Protein AF-A0A7Y3MHL7-F1 (afdb_monomer_lite)

Secondary structure (DSSP, 8-state):
-------TTTTHHHHHSSGGGHHHHHHHTTTT--HHHHTSPP------

Sequence (48 aa):
MSNKKPNPRQYSSIIVDGDSRAASRAMLRPVGFGDADFRKPQIGIAST

Foldseek 3Di:
DDPDDDDLAPPLCVQCPDPVNVVSVVVVVVVPDDPVCSVPRDDDDDDD

pLDDT: mean 86.67, std 9.39, range [49.25, 94.38]

Radius of gyration: 13.08 Å; chains: 1; bounding box: 27×39×30 Å

Structure (mmCIF, N/CA/C/O backbone):
data_AF-A0A7Y3MHL7-F1
#
_entry.id   AF-A0A7Y3MHL7-F1
#
loop_
_atom_site.group_PDB
_atom_site.id
_atom_site.type_symbol
_atom_site.label_atom_id
_atom_site.label_alt_id
_atom_site.label_comp_id
_atom_site.label_asym_id
_atom_site.label_entity_id
_atom_site.label_seq_id
_atom_site.pdbx_PDB_ins_code
_atom_site.Cartn_x
_atom_site.Cartn_y
_atom_site.Cartn_z
_atom_site.occupancy
_atom_site.B_iso_or_equiv
_atom_site.auth_seq_id
_atom_site.auth_comp_id
_atom_site.auth_asym_id
_atom_site.auth_atom_id
_atom_site.pdbx_PDB_model_num
ATOM 1 N N . MET A 1 1 ? -15.970 27.936 -3.362 1.00 49.25 1 MET A N 1
ATOM 2 C CA . MET A 1 1 ? -15.263 27.035 -2.425 1.00 49.25 1 MET A CA 1
ATOM 3 C C . MET A 1 1 ? -15.138 25.677 -3.096 1.00 49.25 1 MET A C 1
ATOM 5 O O . MET A 1 1 ? -16.152 25.133 -3.508 1.00 49.25 1 MET A O 1
ATOM 9 N N . SER A 1 2 ? -13.915 25.199 -3.343 1.00 52.47 2 SER A N 1
ATOM 10 C CA . SER A 1 2 ? -13.690 23.966 -4.111 1.00 52.47 2 SER A CA 1
ATOM 11 C C . SER A 1 2 ? -14.158 22.754 -3.303 1.00 52.47 2 SER A C 1
ATOM 13 O O . SER A 1 2 ? -13.644 22.500 -2.215 1.00 52.47 2 SER A O 1
ATOM 15 N N . ASN A 1 3 ? -15.154 22.032 -3.818 1.00 63.06 3 ASN A N 1
ATOM 16 C CA . ASN A 1 3 ? -15.671 20.804 -3.224 1.00 63.06 3 ASN A CA 1
ATOM 17 C C . ASN A 1 3 ? -14.639 19.677 -3.419 1.00 63.06 3 ASN A C 1
ATOM 19 O O . ASN A 1 3 ? -14.698 18.913 -4.385 1.00 63.06 3 ASN A O 1
ATOM 23 N N . LYS A 1 4 ? -13.626 19.625 -2.548 1.00 70.44 4 LYS A N 1
ATOM 24 C CA . LYS A 1 4 ? -12.557 18.626 -2.618 1.00 70.44 4 LYS A CA 1
ATOM 25 C C . LYS A 1 4 ? -13.096 17.304 -2.078 1.00 70.44 4 LYS A C 1
ATOM 27 O O . LYS A 1 4 ? -13.181 17.112 -0.869 1.00 70.44 4 LYS A O 1
ATOM 32 N N . LYS A 1 5 ? -13.474 16.396 -2.982 1.00 77.06 5 LYS A N 1
ATOM 33 C CA . LYS A 1 5 ? -13.860 15.031 -2.604 1.00 77.06 5 LYS A CA 1
ATOM 34 C C . LYS A 1 5 ? -12.725 14.401 -1.776 1.00 77.06 5 LYS A C 1
ATOM 36 O O . LYS A 1 5 ? -11.565 14.515 -2.190 1.00 77.06 5 LYS A O 1
ATOM 41 N N . PRO A 1 6 ? -13.021 13.769 -0.626 1.00 80.25 6 PRO A N 1
ATOM 42 C CA . PRO A 1 6 ? -11.996 13.130 0.189 1.00 80.25 6 PRO A CA 1
ATOM 43 C C . PRO A 1 6 ? -11.290 12.044 -0.631 1.00 80.25 6 PRO A C 1
ATOM 45 O O . PRO A 1 6 ? -11.944 11.218 -1.267 1.00 80.25 6 PRO A O 1
ATOM 48 N N . ASN A 1 7 ? -9.954 12.076 -0.654 1.00 85.25 7 ASN A N 1
ATOM 49 C CA . ASN A 1 7 ? -9.153 11.064 -1.336 1.00 85.25 7 ASN A CA 1
ATOM 50 C C . ASN A 1 7 ? -8.989 9.855 -0.400 1.00 85.25 7 ASN A C 1
ATOM 52 O O . ASN A 1 7 ? -8.242 9.959 0.575 1.00 85.25 7 ASN A O 1
ATOM 56 N N . PRO A 1 8 ? -9.606 8.698 -0.696 1.00 85.94 8 PRO A N 1
ATOM 57 C CA . PRO A 1 8 ? -9.529 7.527 0.175 1.00 85.94 8 PRO A CA 1
ATOM 58 C C . PRO A 1 8 ? -8.107 6.947 0.283 1.00 85.94 8 PRO A C 1
ATOM 60 O O . PRO A 1 8 ? -7.825 6.193 1.206 1.00 85.94 8 PRO A O 1
ATOM 63 N N . ARG A 1 9 ? -7.191 7.304 -0.629 1.00 90.50 9 ARG A N 1
ATOM 64 C CA . ARG A 1 9 ? -5.796 6.833 -0.651 1.00 90.50 9 ARG A CA 1
ATOM 65 C C . ARG A 1 9 ? -4.793 7.825 -0.071 1.00 90.50 9 ARG A C 1
ATOM 67 O O . ARG A 1 9 ? -3.602 7.594 -0.223 1.00 90.50 9 ARG A O 1
ATOM 74 N N . GLN A 1 10 ? -5.237 8.902 0.583 1.00 88.56 10 GLN A N 1
ATOM 75 C CA . GLN A 1 10 ? -4.367 9.994 1.048 1.0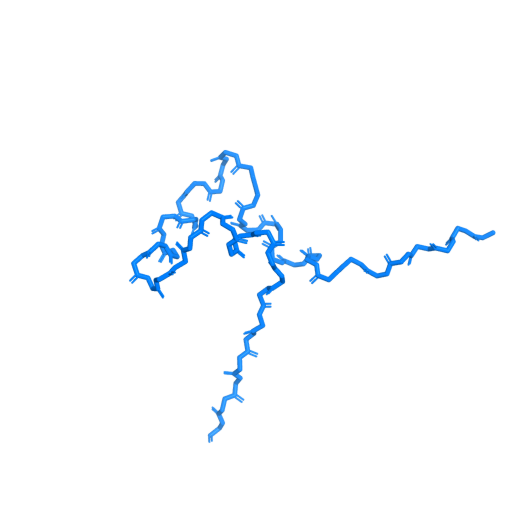0 88.56 10 GLN A CA 1
ATOM 76 C C . GLN A 1 10 ? -3.106 9.521 1.791 1.00 88.56 10 GLN A C 1
ATOM 78 O O . GLN A 1 10 ? -2.043 10.105 1.603 1.00 88.56 10 GLN A O 1
ATOM 83 N N . TYR A 1 11 ? -3.216 8.469 2.607 1.00 88.38 11 TYR A N 1
ATOM 84 C CA . TYR A 1 11 ? -2.095 7.929 3.380 1.00 88.38 11 TYR A CA 1
ATOM 85 C C . TYR A 1 11 ? -1.399 6.759 2.684 1.00 88.38 11 TYR A C 1
ATOM 87 O O . TYR A 1 11 ? -0.171 6.699 2.656 1.00 88.38 11 TYR A O 1
ATOM 95 N N . SER A 1 12 ? -2.161 5.853 2.065 1.00 86.44 12 SER A N 1
ATOM 96 C CA . SER A 1 12 ? -1.594 4.688 1.385 1.00 86.44 12 SER A CA 1
ATOM 97 C C . SER A 1 12 ? -0.764 5.079 0.159 1.00 86.44 12 SER A C 1
ATOM 99 O O . SER A 1 12 ? 0.288 4.492 -0.064 1.00 86.44 12 SER A O 1
ATOM 101 N N . SE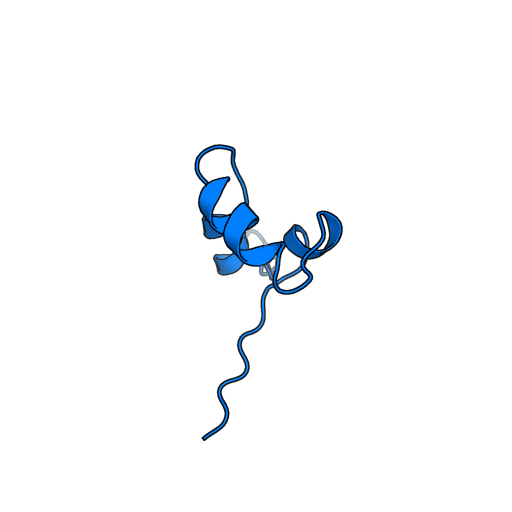R A 1 13 ? -1.171 6.095 -0.616 1.00 86.44 13 SER A N 1
ATOM 102 C CA . SER A 1 13 ? -0.452 6.510 -1.834 1.00 86.44 13 SER A CA 1
ATOM 103 C C . SER A 1 13 ? 0.982 6.961 -1.555 1.00 86.44 13 SER A C 1
ATOM 105 O O . SER A 1 13 ? 1.865 6.727 -2.367 1.00 86.44 13 SER A O 1
ATOM 107 N N . ILE A 1 14 ? 1.243 7.553 -0.386 1.00 89.38 14 ILE A N 1
ATOM 108 C CA . ILE A 1 14 ? 2.564 8.086 -0.008 1.00 89.38 14 ILE A CA 1
ATOM 109 C C . ILE A 1 14 ? 3.629 6.978 0.053 1.00 89.38 14 ILE A C 1
ATOM 111 O O . ILE A 1 14 ? 4.810 7.225 -0.214 1.00 89.38 14 ILE A O 1
ATOM 115 N N . ILE A 1 15 ? 3.213 5.764 0.420 1.00 85.62 15 ILE A N 1
ATOM 116 C CA . ILE A 1 15 ? 4.111 4.634 0.667 1.00 85.62 15 ILE A CA 1
ATOM 117 C C . ILE A 1 15 ? 4.163 3.627 -0.481 1.00 85.62 15 ILE A C 1
ATOM 119 O O . ILE A 1 15 ? 5.117 2.857 -0.520 1.00 85.62 15 ILE A O 1
ATOM 123 N N . VAL A 1 16 ? 3.184 3.615 -1.395 1.00 86.25 16 VAL A N 1
ATOM 124 C CA . VAL A 1 16 ? 3.1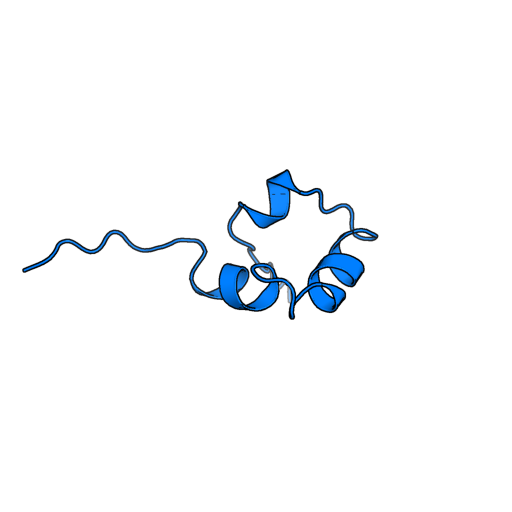69 2.677 -2.535 1.00 86.25 16 VAL A CA 1
ATOM 125 C C . VAL A 1 16 ? 3.401 3.334 -3.890 1.00 86.25 16 VAL A C 1
ATOM 127 O O . VAL A 1 16 ? 3.913 2.661 -4.786 1.00 86.25 16 VAL A O 1
ATOM 130 N N . ASP A 1 17 ? 3.070 4.617 -4.058 1.00 86.00 17 ASP A N 1
ATOM 131 C CA . ASP A 1 17 ? 3.193 5.298 -5.348 1.00 86.00 17 ASP A CA 1
ATOM 132 C C . ASP A 1 17 ? 4.603 5.910 -5.508 1.00 86.00 17 ASP A C 1
ATOM 134 O O . ASP A 1 17 ? 5.175 6.464 -4.568 1.00 86.00 17 ASP A O 1
ATOM 138 N N . GLY A 1 18 ? 5.169 5.807 -6.716 1.00 86.38 18 GLY A N 1
ATOM 139 C CA . GLY A 1 18 ? 6.482 6.360 -7.079 1.00 86.38 18 GLY A CA 1
ATOM 140 C C . GLY A 1 18 ? 7.642 5.357 -7.038 1.00 86.38 18 GLY A C 1
ATOM 141 O O . GLY A 1 18 ? 7.627 4.371 -6.298 1.00 86.38 18 GLY A O 1
ATOM 142 N N . ASP A 1 19 ? 8.672 5.599 -7.846 1.00 86.25 19 ASP A N 1
ATOM 143 C CA . ASP A 1 19 ? 9.794 4.662 -8.024 1.00 86.25 19 ASP A CA 1
ATOM 144 C C . ASP A 1 19 ? 10.645 4.514 -6.761 1.00 86.25 19 ASP A C 1
ATOM 146 O O . ASP A 1 19 ? 11.044 3.407 -6.401 1.00 86.25 19 ASP A O 1
ATOM 150 N N . SER A 1 20 ? 10.805 5.599 -6.000 1.00 89.06 20 SER A N 1
ATOM 151 C CA . SER A 1 20 ? 11.490 5.594 -4.699 1.00 89.06 20 SER A CA 1
ATOM 152 C C . SER A 1 20 ? 10.800 4.721 -3.641 1.00 89.06 20 SER A C 1
ATOM 154 O O . SER A 1 20 ? 11.393 4.412 -2.609 1.00 89.06 20 SER A O 1
ATOM 156 N N . ARG A 1 21 ? 9.554 4.291 -3.887 1.00 89.00 21 ARG A N 1
ATOM 157 C CA . ARG A 1 21 ? 8.760 3.414 -3.013 1.00 89.00 21 ARG A CA 1
ATOM 158 C C . ARG A 1 21 ? 8.747 1.946 -3.459 1.00 89.00 21 ARG A C 1
ATOM 160 O O . ARG A 1 21 ? 7.939 1.157 -2.970 1.00 89.00 21 ARG A O 1
ATOM 167 N N . ALA A 1 22 ? 9.663 1.550 -4.347 1.00 88.94 22 ALA A N 1
ATOM 168 C CA . ALA A 1 22 ? 9.791 0.170 -4.822 1.00 88.94 22 ALA A CA 1
ATOM 169 C C . ALA A 1 22 ? 10.013 -0.848 -3.688 1.00 88.94 22 ALA A C 1
ATOM 171 O O . ALA A 1 22 ? 9.385 -1.905 -3.693 1.00 88.94 22 ALA A O 1
ATOM 172 N N . ALA A 1 23 ? 10.835 -0.514 -2.687 1.00 90.88 23 ALA A N 1
ATOM 173 C CA . ALA A 1 23 ? 11.091 -1.393 -1.542 1.00 90.88 23 ALA A CA 1
ATOM 174 C C . ALA A 1 23 ? 9.817 -1.668 -0.720 1.00 90.88 23 ALA A C 1
ATOM 176 O O . ALA A 1 23 ? 9.524 -2.815 -0.389 1.00 90.88 23 ALA A O 1
ATOM 177 N N . SER A 1 24 ? 9.011 -0.634 -0.461 1.00 89.31 24 SER A N 1
ATOM 178 C CA . SER A 1 24 ? 7.732 -0.773 0.244 1.00 89.31 24 SER A CA 1
ATOM 179 C C . SER A 1 24 ? 6.754 -1.668 -0.519 1.00 89.31 24 SER A C 1
ATOM 181 O O . SER A 1 24 ? 6.118 -2.533 0.077 1.00 89.31 24 SER A O 1
ATOM 183 N N . ARG A 1 25 ? 6.667 -1.521 -1.851 1.00 90.88 25 ARG A N 1
ATOM 184 C CA . ARG A 1 25 ? 5.857 -2.423 -2.688 1.00 90.88 25 ARG A CA 1
ATOM 185 C C . ARG A 1 25 ? 6.378 -3.857 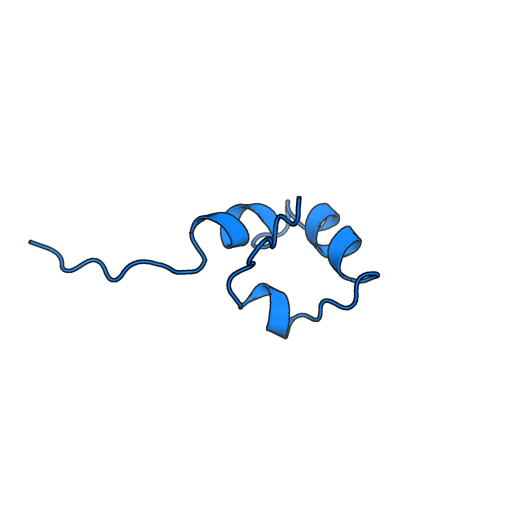-2.653 1.00 90.88 25 ARG A C 1
ATOM 187 O O . ARG A 1 25 ? 5.567 -4.777 -2.593 1.00 90.88 25 ARG A O 1
ATOM 194 N N . ALA A 1 26 ? 7.697 -4.052 -2.674 1.00 91.44 26 ALA A N 1
ATOM 195 C CA . ALA A 1 26 ? 8.311 -5.377 -2.644 1.00 91.44 26 ALA A CA 1
ATOM 196 C C . ALA A 1 26 ? 7.933 -6.158 -1.376 1.00 91.44 26 ALA A C 1
ATOM 198 O O . ALA A 1 26 ? 7.620 -7.338 -1.477 1.00 91.44 26 ALA A O 1
ATOM 199 N N . MET A 1 27 ? 7.859 -5.491 -0.219 1.00 94.06 27 MET A N 1
ATOM 200 C CA . MET A 1 27 ? 7.421 -6.107 1.042 1.00 94.06 27 MET A CA 1
ATOM 201 C C . MET A 1 27 ? 5.937 -6.502 1.050 1.00 94.06 27 MET A C 1
ATOM 203 O O . MET A 1 27 ? 5.554 -7.434 1.751 1.00 94.06 27 MET A O 1
ATOM 207 N N . LEU A 1 28 ? 5.095 -5.829 0.256 1.00 91.38 28 LEU A N 1
ATOM 208 C CA . LEU A 1 28 ? 3.660 -6.122 0.178 1.00 91.38 28 LEU A CA 1
ATOM 209 C C . LEU A 1 28 ? 3.319 -7.262 -0.802 1.00 91.38 28 LEU A C 1
ATOM 211 O O . LEU A 1 28 ? 2.291 -7.920 -0.657 1.00 91.38 28 LEU A O 1
ATOM 215 N N . ARG A 1 29 ? 4.182 -7.554 -1.782 1.00 89.94 29 ARG A N 1
ATOM 216 C CA . ARG A 1 29 ? 3.989 -8.689 -2.704 1.00 89.94 29 ARG A CA 1
ATOM 217 C C . ARG A 1 29 ? 3.878 -10.055 -2.005 1.00 89.94 29 ARG A C 1
ATOM 219 O O . ARG A 1 29 ? 2.930 -10.771 -2.317 1.00 89.94 29 ARG A O 1
ATOM 226 N N . PRO A 1 30 ? 4.768 -10.442 -1.066 1.00 93.75 30 PRO A N 1
ATOM 227 C CA . PRO A 1 30 ? 4.697 -11.754 -0.422 1.00 93.75 30 PRO A CA 1
ATOM 228 C C . PRO A 1 30 ? 3.483 -11.922 0.501 1.00 93.75 30 PRO A C 1
ATOM 230 O O . PRO A 1 30 ? 3.091 -13.052 0.765 1.00 93.75 30 PRO A O 1
ATOM 233 N N . VAL A 1 31 ? 2.850 -10.830 0.951 1.00 90.75 31 VAL A N 1
ATOM 234 C CA . VAL A 1 31 ? 1.584 -10.886 1.711 1.00 90.75 31 VAL A CA 1
ATOM 235 C C . VAL A 1 31 ? 0.344 -10.940 0.805 1.00 90.75 31 VAL A C 1
ATOM 237 O O . VAL A 1 31 ? -0.779 -10.861 1.293 1.00 90.75 31 VAL A O 1
ATOM 240 N N . GLY A 1 32 ? 0.534 -11.089 -0.513 1.00 92.75 32 GLY A N 1
ATOM 241 C CA . GLY A 1 32 ? -0.534 -11.307 -1.489 1.00 92.75 32 GLY A CA 1
ATOM 242 C C . GLY A 1 32 ? -0.976 -10.071 -2.275 1.00 92.75 32 GLY A C 1
ATOM 243 O O . GLY A 1 32 ? -1.956 -10.162 -3.009 1.00 92.75 32 GLY A O 1
ATOM 244 N N . PHE A 1 33 ? -0.293 -8.923 -2.163 1.00 92.38 33 PHE A N 1
ATOM 245 C CA . PHE A 1 33 ? -0.694 -7.720 -2.906 1.00 92.38 33 PHE A CA 1
ATOM 246 C C . PHE A 1 33 ? -0.302 -7.808 -4.386 1.00 92.38 33 PHE A C 1
ATOM 248 O O . PHE A 1 33 ? 0.861 -8.029 -4.740 1.00 92.38 33 PHE A O 1
ATOM 255 N N . GLY A 1 34 ? -1.269 -7.540 -5.262 1.00 92.44 34 GLY A N 1
ATOM 256 C CA . GLY A 1 34 ? -1.059 -7.315 -6.688 1.00 92.44 34 GLY A CA 1
ATOM 257 C C . GLY A 1 34 ? -0.946 -5.832 -7.060 1.00 92.44 34 GLY A C 1
ATOM 258 O O . GLY A 1 34 ? -1.168 -4.933 -6.250 1.00 92.44 34 GLY A O 1
ATOM 259 N N . ASP A 1 35 ? -0.676 -5.554 -8.338 1.00 89.94 35 ASP A N 1
ATOM 260 C CA . ASP A 1 35 ? -0.622 -4.178 -8.864 1.00 89.94 35 ASP A CA 1
ATOM 261 C C . ASP A 1 35 ? -1.966 -3.452 -8.747 1.00 89.94 35 ASP A C 1
ATOM 263 O O . ASP A 1 35 ? -2.025 -2.249 -8.483 1.00 89.94 35 ASP A O 1
ATOM 267 N N . ALA A 1 36 ? -3.062 -4.198 -8.898 1.00 91.38 36 ALA A N 1
ATOM 268 C CA . ALA A 1 36 ? -4.412 -3.677 -8.733 1.00 91.38 36 ALA A CA 1
ATOM 269 C C . ALA A 1 36 ? -4.704 -3.248 -7.285 1.00 91.38 36 ALA A C 1
ATOM 271 O O . ALA A 1 36 ? -5.496 -2.328 -7.073 1.00 91.38 36 ALA A O 1
ATOM 272 N N . ASP A 1 37 ? -4.059 -3.866 -6.292 1.00 91.31 37 ASP A N 1
ATOM 273 C CA . ASP A 1 37 ? -4.307 -3.585 -4.876 1.00 91.31 37 ASP A CA 1
ATOM 274 C C . ASP A 1 37 ? -3.602 -2.320 -4.405 1.00 91.31 37 ASP A C 1
ATOM 276 O O . ASP A 1 37 ? -4.137 -1.597 -3.568 1.00 91.31 37 ASP A O 1
ATOM 280 N N . PHE A 1 38 ? -2.469 -1.957 -5.014 1.00 89.25 38 PHE A N 1
ATOM 281 C CA . PHE A 1 38 ? -1.836 -0.670 -4.726 1.00 89.25 38 PHE A CA 1
ATOM 282 C C . PHE A 1 38 ? -2.740 0.507 -5.082 1.00 89.25 38 PHE A C 1
ATOM 284 O O . PHE A 1 38 ? -2.660 1.543 -4.429 1.00 89.25 38 PHE A O 1
ATOM 291 N N . ARG A 1 39 ? -3.655 0.342 -6.046 1.00 90.12 39 ARG A N 1
ATOM 292 C CA . ARG A 1 39 ? -4.634 1.364 -6.453 1.00 90.12 39 ARG A CA 1
ATOM 293 C C . ARG A 1 39 ? -5.863 1.433 -5.542 1.00 90.12 39 ARG A C 1
ATOM 295 O O . ARG A 1 39 ? -6.721 2.282 -5.774 1.00 90.12 39 ARG A O 1
ATOM 302 N N . LYS A 1 40 ? -5.953 0.582 -4.519 1.00 91.38 40 LYS A N 1
ATOM 303 C CA . LYS A 1 40 ? -7.016 0.586 -3.507 1.00 91.38 40 LYS A CA 1
ATOM 304 C C . LYS A 1 40 ? -6.543 1.311 -2.234 1.00 91.38 40 LYS A C 1
ATOM 306 O O . LYS A 1 40 ? -5.337 1.472 -2.031 1.00 91.38 40 LYS A O 1
ATOM 311 N N . PRO A 1 41 ? -7.462 1.811 -1.390 1.00 92.06 41 PRO A N 1
ATOM 312 C CA . PRO A 1 41 ? -7.110 2.283 -0.053 1.00 92.06 41 PRO A CA 1
ATOM 313 C C . PRO A 1 41 ? -6.680 1.110 0.839 1.00 92.06 41 PRO A C 1
ATOM 315 O O . PRO A 1 41 ? -7.273 0.035 0.780 1.00 92.06 41 PRO A O 1
ATOM 318 N N . GLN A 1 42 ? -5.661 1.323 1.671 1.00 91.31 42 GLN A N 1
ATOM 319 C CA . GLN A 1 42 ? -5.207 0.332 2.653 1.00 91.31 42 GLN A CA 1
ATOM 320 C C . GLN A 1 42 ? -5.887 0.588 3.999 1.00 91.31 42 GLN A C 1
ATOM 322 O O . GLN A 1 42 ? -5.834 1.707 4.507 1.00 91.31 42 GLN A O 1
ATOM 327 N N . ILE A 1 43 ? -6.512 -0.445 4.567 1.00 92.12 43 ILE A N 1
ATOM 328 C CA . ILE A 1 43 ? -7.268 -0.371 5.822 1.00 92.12 43 ILE A CA 1
ATOM 329 C C . ILE A 1 43 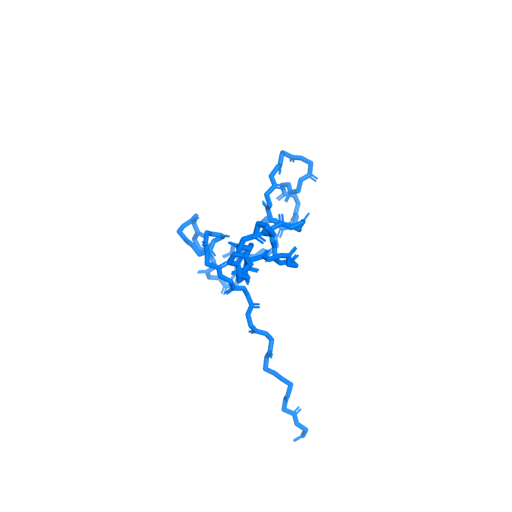? -6.610 -1.304 6.842 1.00 92.12 43 ILE A C 1
ATOM 331 O O . ILE A 1 43 ? -6.577 -2.515 6.639 1.00 92.12 43 ILE A O 1
ATOM 335 N N . GLY A 1 44 ? -6.067 -0.741 7.923 1.00 91.81 44 GLY A N 1
ATOM 336 C CA . GLY A 1 44 ? -5.517 -1.513 9.037 1.00 91.81 44 GLY A CA 1
ATOM 337 C C . GLY A 1 44 ? -6.614 -1.898 10.027 1.00 91.81 44 GLY A C 1
ATOM 338 O O . GLY A 1 44 ? -7.379 -1.037 10.455 1.00 91.81 44 GLY A O 1
ATOM 339 N N . ILE A 1 45 ? -6.687 -3.177 10.397 1.00 93.25 45 ILE A N 1
ATOM 340 C CA . ILE A 1 45 ? -7.625 -3.687 11.405 1.00 93.25 45 ILE A CA 1
ATOM 341 C C . ILE A 1 45 ? -6.829 -3.949 12.685 1.00 93.25 45 ILE A C 1
ATOM 343 O O . ILE A 1 45 ? -6.022 -4.874 12.730 1.00 93.25 45 ILE A O 1
ATOM 347 N N . ALA A 1 46 ? -7.033 -3.124 13.712 1.00 94.38 46 ALA A N 1
ATOM 348 C CA . ALA A 1 46 ? -6.437 -3.326 15.028 1.00 94.38 46 ALA A CA 1
ATOM 349 C C . ALA A 1 46 ? -7.416 -4.112 15.910 1.00 94.38 46 ALA A C 1
ATOM 351 O O . ALA A 1 46 ? -8.451 -3.581 16.308 1.00 94.38 46 ALA A O 1
ATOM 352 N N . SER A 1 47 ? -7.095 -5.377 16.180 1.00 89.50 47 SER A N 1
ATOM 353 C CA . SER A 1 47 ? -7.822 -6.210 17.143 1.00 89.50 47 SER A CA 1
ATOM 354 C C . SER A 1 47 ? -7.079 -6.201 18.475 1.00 89.50 47 SER A C 1
ATOM 356 O O . SER A 1 47 ? -5.855 -6.338 18.479 1.00 89.50 47 SER A O 1
ATOM 358 N N . THR A 1 48 ? -7.815 -6.031 19.574 1.00 81.56 48 THR A N 1
ATOM 359 C CA . THR 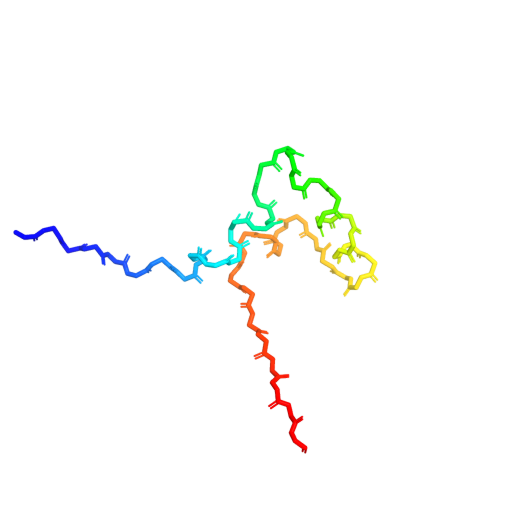A 1 48 ? -7.306 -6.113 20.955 1.00 81.56 48 THR A CA 1
ATOM 360 C C . THR A 1 48 ? -7.349 -7.534 21.477 1.00 81.56 48 THR A C 1
ATOM 362 O O . THR A 1 48 ? -8.408 -8.169 21.258 1.00 81.56 48 THR A O 1
#